Protein AF-A0AAE1YBP2-F1 (afdb_monomer_lite)

Sequence (129 aa):
MELQDMSEGFGDDTENNSVCQPSSACDPTRKRKGKKRKSLDHNDPVVKLLDTFCTNTDKRLGDIAKRIGYEYDVSNARKEVYAEVGKIAGLTMQQKLAISKQIVKNTEYLDLFFSLPDEEKFEFVQMML

Structure (mmCIF, N/CA/C/O backbone):
data_AF-A0AAE1YBP2-F1
#
_entry.id   AF-A0AAE1YBP2-F1
#
loop_
_atom_site.group_PDB
_atom_site.id
_atom_site.type_symbol
_atom_site.label_atom_id
_atom_site.label_alt_id
_atom_site.label_comp_id
_atom_site.label_asym_id
_atom_site.label_entity_id
_atom_site.label_seq_id
_atom_site.pdbx_PDB_ins_code
_atom_site.Cartn_x
_atom_site.Cartn_y
_atom_site.Cartn_z
_atom_site.occupancy
_atom_site.B_iso_or_equiv
_atom_site.auth_seq_id
_atom_site.auth_comp_id
_atom_site.auth_asym_id
_atom_site.auth_atom_id
_atom_site.pdbx_PDB_model_num
ATOM 1 N N . MET A 1 1 ? -32.409 23.932 -25.684 1.00 41.22 1 MET A N 1
ATOM 2 C CA . MET A 1 1 ? -31.744 25.230 -25.897 1.00 41.22 1 MET A CA 1
ATOM 3 C C . MET A 1 1 ? -30.262 24.952 -25.712 1.00 41.22 1 MET A C 1
ATOM 5 O O . MET A 1 1 ? -29.840 24.758 -24.585 1.00 41.22 1 MET A O 1
ATOM 9 N N . GLU A 1 2 ? -29.651 24.310 -26.699 1.00 43.59 2 GLU A N 1
ATOM 10 C CA . GLU A 1 2 ? -28.959 24.857 -27.883 1.00 43.59 2 GLU A CA 1
ATOM 11 C C . GLU A 1 2 ? -27.486 24.463 -27.721 1.00 43.59 2 GLU A C 1
ATOM 13 O O . GLU A 1 2 ? -26.711 25.116 -27.032 1.00 43.59 2 GLU A O 1
ATOM 18 N N . LEU A 1 3 ? -27.152 23.297 -28.280 1.00 46.38 3 LEU A N 1
ATOM 19 C CA . LEU A 1 3 ? -25.779 22.942 -28.615 1.00 46.38 3 LEU A CA 1
ATOM 20 C C . LEU A 1 3 ? -25.440 23.777 -29.842 1.00 46.38 3 LEU A C 1
ATOM 22 O O . LEU A 1 3 ? -26.022 23.568 -30.906 1.00 46.38 3 LEU A O 1
ATOM 26 N N . GLN A 1 4 ? -24.581 24.770 -29.651 1.00 45.16 4 GLN A N 1
ATOM 27 C CA . GLN A 1 4 ? -24.179 25.659 -30.721 1.00 45.16 4 GLN A CA 1
ATOM 28 C C . GLN A 1 4 ? -23.177 24.938 -31.621 1.00 45.16 4 GLN A C 1
ATOM 30 O O . GLN A 1 4 ? -22.122 24.476 -31.189 1.00 45.16 4 GLN A O 1
ATOM 35 N N . ASP A 1 5 ? -23.621 24.802 -32.861 1.00 46.28 5 ASP A N 1
ATOM 36 C CA . ASP A 1 5 ? -22.938 24.319 -34.045 1.00 46.28 5 ASP A CA 1
ATOM 37 C C . ASP A 1 5 ? -21.654 25.131 -34.300 1.00 46.28 5 ASP A C 1
ATOM 39 O O . ASP A 1 5 ? -21.678 26.362 -34.296 1.00 46.28 5 ASP A O 1
ATOM 43 N N . MET A 1 6 ? -20.534 24.437 -34.506 1.00 50.03 6 MET A N 1
ATOM 44 C CA . MET A 1 6 ? -19.299 25.003 -35.057 1.00 50.03 6 MET A CA 1
ATOM 45 C C . MET A 1 6 ? -18.913 24.205 -36.305 1.00 50.03 6 MET A C 1
ATOM 47 O O . MET A 1 6 ? -17.912 23.493 -36.359 1.00 50.03 6 MET A O 1
ATOM 51 N N . SER A 1 7 ? -19.767 24.305 -37.317 1.00 49.50 7 SER A N 1
ATOM 52 C CA . SER A 1 7 ? -19.424 24.152 -38.724 1.00 49.50 7 SER A CA 1
ATOM 53 C C . SER A 1 7 ? -18.648 25.386 -39.196 1.00 49.50 7 SER A C 1
ATOM 55 O O . SER A 1 7 ? -19.262 26.414 -39.477 1.00 49.50 7 SER A O 1
ATOM 57 N N . GLU A 1 8 ? -17.334 25.265 -39.401 1.00 41.78 8 GLU A N 1
ATOM 58 C CA . GLU A 1 8 ? -16.603 26.144 -40.323 1.00 41.78 8 GLU A CA 1
ATOM 59 C C . GLU A 1 8 ? -15.605 25.344 -41.182 1.00 41.78 8 GLU A C 1
ATOM 61 O O . GLU A 1 8 ? -14.557 24.901 -40.725 1.00 41.78 8 GLU A O 1
ATOM 66 N N . GLY A 1 9 ? -15.981 25.166 -42.454 1.00 39.06 9 GLY A N 1
ATOM 67 C CA . GLY A 1 9 ? -15.099 25.348 -43.612 1.00 39.06 9 GLY A CA 1
ATOM 68 C C . GLY A 1 9 ? -14.037 24.288 -43.907 1.00 39.06 9 GLY A C 1
ATOM 69 O O . GLY A 1 9 ? -12.853 24.525 -43.695 1.00 39.06 9 GLY A O 1
ATOM 70 N N . PHE A 1 10 ? -14.424 23.184 -44.557 1.00 39.50 10 PHE A N 1
ATOM 71 C CA . PHE A 1 10 ? -13.491 22.460 -45.430 1.00 39.50 10 PHE A CA 1
ATOM 72 C C . PHE A 1 10 ? -13.304 23.282 -46.714 1.00 39.50 10 PHE A C 1
ATOM 74 O O . PHE A 1 10 ? -14.167 23.281 -47.590 1.00 39.50 10 PHE A O 1
ATOM 81 N N . GLY A 1 11 ? -12.202 24.029 -46.785 1.00 39.84 11 GLY A N 1
ATOM 82 C CA . GLY A 1 11 ? -11.718 24.635 -48.021 1.00 39.84 11 GLY A CA 1
ATOM 83 C C . GLY A 1 11 ? -11.157 23.555 -48.943 1.00 39.84 11 GLY A C 1
ATOM 84 O O . GLY A 1 11 ? -10.197 22.870 -48.594 1.00 39.84 11 GLY A O 1
ATOM 85 N N . ASP A 1 12 ? -11.810 23.385 -50.088 1.00 45.94 12 ASP A N 1
ATOM 86 C CA . ASP A 1 12 ? -11.338 22.637 -51.248 1.00 45.94 12 ASP A CA 1
ATOM 87 C C . ASP A 1 12 ? -10.304 23.490 -51.992 1.00 45.94 12 ASP A C 1
ATOM 89 O O . ASP A 1 12 ? -10.673 24.400 -52.727 1.00 45.94 12 ASP A O 1
ATOM 93 N N . ASP A 1 13 ? -9.018 23.198 -51.799 1.00 50.16 13 ASP A N 1
ATOM 94 C CA . ASP A 1 13 ? -7.960 23.642 -52.711 1.00 50.16 13 ASP A CA 1
ATOM 95 C C . ASP A 1 13 ? -7.626 22.487 -53.664 1.00 50.16 13 ASP A C 1
ATOM 97 O O . ASP A 1 13 ? -6.588 21.822 -53.590 1.00 50.16 13 ASP A O 1
ATOM 101 N N . THR A 1 14 ? -8.569 22.225 -54.565 1.00 53.53 14 THR A N 1
ATOM 102 C CA . THR A 1 14 ? -8.301 21.575 -55.843 1.00 53.53 14 THR A CA 1
ATOM 103 C C . THR A 1 14 ? -7.618 22.595 -56.747 1.00 53.53 14 THR A C 1
ATOM 105 O O . THR A 1 14 ? -8.283 23.509 -57.204 1.00 53.53 14 THR A O 1
ATOM 108 N N . GLU A 1 15 ? -6.316 22.433 -57.008 1.00 47.03 15 GLU A N 1
ATOM 109 C CA . GLU A 1 15 ? -5.551 22.946 -58.166 1.00 47.03 15 GLU A CA 1
ATOM 110 C C . GLU A 1 15 ? -4.058 22.612 -57.923 1.00 47.03 15 GLU A C 1
ATOM 112 O O . GLU A 1 15 ? -3.565 22.704 -56.810 1.00 47.03 15 GLU A O 1
ATOM 117 N N . ASN A 1 16 ? -3.190 22.224 -58.850 1.00 46.81 16 ASN A N 1
ATOM 118 C CA . ASN A 1 16 ? -3.255 21.847 -60.247 1.00 46.81 16 ASN A CA 1
ATOM 119 C C . ASN A 1 16 ? -1.851 21.288 -60.576 1.00 46.81 16 ASN A C 1
ATOM 121 O O . ASN A 1 16 ? -0.842 21.848 -60.158 1.00 46.81 16 ASN A O 1
ATOM 125 N N . ASN A 1 17 ? -1.798 20.209 -61.353 1.00 43.53 17 ASN A N 1
ATOM 126 C CA . ASN A 1 17 ? -0.686 19.800 -62.215 1.00 43.53 17 ASN A CA 1
ATOM 127 C C . ASN A 1 17 ? 0.759 19.736 -61.675 1.00 43.53 17 ASN A C 1
ATOM 129 O O . ASN A 1 17 ? 1.526 20.691 -61.738 1.00 43.53 17 ASN A O 1
ATOM 133 N N . SER A 1 18 ? 1.237 18.500 -61.508 1.00 51.53 18 SER A N 1
ATOM 134 C CA . SER A 1 18 ? 2.290 18.031 -62.421 1.00 51.53 18 SER A CA 1
ATOM 135 C C . SER A 1 18 ? 2.207 16.518 -62.593 1.00 51.53 18 SER A C 1
ATOM 137 O O . SER A 1 18 ? 2.728 15.722 -61.812 1.00 51.53 18 SER A O 1
ATOM 139 N N . VAL A 1 19 ? 1.481 16.127 -63.636 1.00 36.97 19 VAL A N 1
ATOM 140 C CA . VAL A 1 19 ? 1.488 14.779 -64.191 1.00 36.97 19 VAL A CA 1
ATOM 141 C C . VAL A 1 19 ? 2.869 14.547 -64.805 1.00 36.97 19 VAL A C 1
ATOM 143 O O . VAL A 1 19 ? 3.180 15.084 -65.866 1.00 36.97 19 VAL A O 1
ATOM 146 N N . CYS A 1 20 ? 3.703 13.721 -64.175 1.00 47.72 20 CYS A N 1
ATOM 147 C CA . CYS A 1 20 ? 4.870 13.162 -64.852 1.00 47.72 20 CYS A CA 1
ATOM 148 C C . CYS A 1 20 ? 4.379 12.145 -65.893 1.00 47.72 20 CYS A C 1
ATOM 150 O O . CYS A 1 20 ? 4.261 10.954 -65.603 1.00 47.72 20 CYS A O 1
ATOM 152 N N . GLN A 1 21 ? 4.061 12.614 -67.102 1.00 49.88 21 GLN A N 1
ATOM 153 C CA . GLN A 1 21 ? 3.876 11.726 -68.245 1.00 49.88 21 GLN A CA 1
ATOM 154 C C . GLN A 1 21 ? 5.194 10.983 -68.521 1.00 49.88 21 GLN A C 1
ATOM 156 O O . GLN A 1 21 ? 6.249 11.618 -68.602 1.00 49.88 21 GLN A O 1
ATOM 161 N N . PRO A 1 22 ? 5.168 9.654 -68.711 1.00 43.81 22 PRO A N 1
ATOM 162 C CA . PRO A 1 22 ? 6.304 8.942 -69.261 1.00 43.81 22 PRO A CA 1
ATOM 163 C C . PRO A 1 22 ? 6.331 9.203 -70.769 1.00 43.81 22 PRO A C 1
ATOM 165 O O . PRO A 1 22 ? 5.525 8.656 -71.523 1.00 43.81 22 PRO A O 1
ATOM 168 N N . SER A 1 23 ? 7.252 10.049 -71.226 1.00 44.38 23 SER A N 1
ATOM 169 C CA . SER A 1 23 ? 7.580 10.113 -72.645 1.00 44.38 23 SER A CA 1
ATOM 170 C C . SER A 1 23 ? 8.206 8.782 -73.058 1.00 44.38 23 SER A C 1
ATOM 172 O O . SER A 1 23 ? 9.263 8.364 -72.587 1.00 44.38 23 SER A O 1
ATOM 174 N N . SER A 1 24 ? 7.478 8.085 -73.925 1.00 55.97 24 SER A N 1
ATOM 175 C CA . SER A 1 24 ? 7.924 6.897 -74.631 1.00 55.97 24 SER A CA 1
ATOM 176 C C . SER A 1 24 ? 9.172 7.215 -75.452 1.00 55.97 24 SER A C 1
ATOM 178 O O . 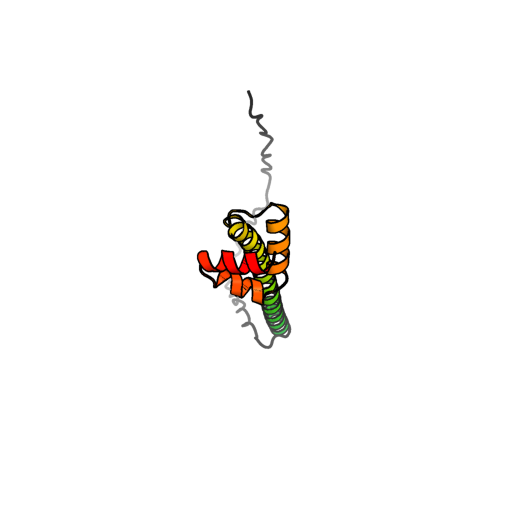SER A 1 24 ? 9.094 7.881 -76.481 1.00 55.97 24 SER A O 1
ATOM 180 N N . ALA A 1 25 ? 10.306 6.672 -75.026 1.00 42.25 25 ALA A N 1
ATOM 181 C CA . ALA A 1 25 ? 11.387 6.278 -75.913 1.00 42.25 25 ALA A CA 1
ATOM 182 C C . ALA A 1 25 ? 11.958 4.961 -75.378 1.00 42.25 25 ALA A C 1
ATOM 184 O O . ALA A 1 25 ? 12.569 4.892 -74.311 1.00 42.25 25 ALA A O 1
ATOM 185 N N . CYS A 1 26 ? 11.660 3.891 -76.101 1.00 44.47 26 CYS A N 1
ATOM 186 C CA . CYS A 1 26 ? 12.209 2.561 -75.916 1.00 44.47 26 CYS A CA 1
ATOM 187 C C . CYS A 1 26 ? 13.703 2.541 -76.276 1.00 44.47 26 CYS A C 1
ATOM 189 O O . CYS A 1 26 ? 14.043 2.786 -77.428 1.00 44.47 26 CYS A O 1
ATOM 191 N N . ASP A 1 27 ? 14.569 2.208 -75.314 1.00 40.81 27 ASP A N 1
ATOM 192 C CA . ASP A 1 27 ? 15.865 1.545 -75.552 1.00 40.81 27 ASP A CA 1
ATOM 193 C C . ASP A 1 27 ? 16.374 0.894 -74.237 1.00 40.81 27 ASP A C 1
ATOM 195 O O . ASP A 1 27 ? 15.916 1.264 -73.149 1.00 40.81 27 ASP A O 1
ATOM 199 N N . PRO A 1 28 ? 17.192 -0.174 -74.255 1.00 47.78 28 PRO A N 1
ATOM 200 C CA . PRO A 1 28 ? 16.813 -1.456 -73.696 1.00 47.78 28 PRO A CA 1
ATOM 201 C C . PRO A 1 28 ? 17.434 -1.677 -72.311 1.00 47.78 28 PRO A C 1
ATOM 203 O O . PRO A 1 28 ? 18.580 -1.335 -72.025 1.00 47.78 28 PRO A O 1
ATOM 206 N N . THR A 1 29 ? 16.667 -2.331 -71.438 1.00 55.25 29 THR A N 1
ATOM 207 C CA . THR A 1 29 ? 17.152 -3.173 -70.330 1.00 55.25 29 THR A CA 1
ATOM 208 C C . THR A 1 29 ? 18.412 -2.701 -69.587 1.00 55.25 29 THR A C 1
ATOM 210 O O . THR A 1 29 ? 19.380 -3.451 -69.445 1.00 55.25 29 THR A O 1
ATOM 213 N N . ARG A 1 30 ? 18.398 -1.515 -68.970 1.00 52.00 30 ARG A N 1
ATOM 214 C CA . ARG A 1 30 ? 19.256 -1.313 -67.792 1.00 52.00 30 ARG A CA 1
ATOM 215 C C . ARG A 1 30 ? 18.596 -2.011 -66.618 1.00 52.00 30 ARG A C 1
ATOM 217 O O . ARG A 1 30 ? 17.745 -1.440 -65.941 1.00 52.00 30 ARG A O 1
ATOM 224 N N . LYS A 1 31 ? 18.989 -3.272 -66.396 1.00 58.53 31 LYS A N 1
ATOM 225 C CA . LYS A 1 31 ? 18.695 -4.016 -65.166 1.00 58.53 31 LYS A CA 1
ATOM 226 C C . LYS A 1 31 ? 18.949 -3.071 -63.993 1.00 58.53 31 LYS A C 1
ATOM 228 O O . LYS A 1 31 ? 20.104 -2.775 -63.684 1.00 58.53 31 LYS A O 1
ATOM 233 N N . ARG A 1 32 ? 17.884 -2.581 -63.349 1.00 58.84 32 ARG A N 1
ATOM 234 C CA . ARG A 1 32 ? 17.992 -1.937 -62.042 1.00 58.84 32 ARG A CA 1
ATOM 235 C C . ARG A 1 32 ? 18.525 -3.028 -61.128 1.00 58.84 32 ARG A C 1
ATOM 237 O O . ARG A 1 32 ? 17.766 -3.879 -60.677 1.00 58.84 32 ARG A O 1
ATOM 244 N N . LYS A 1 33 ? 19.852 -3.074 -60.950 1.00 58.50 33 LYS A N 1
ATOM 245 C CA . LYS A 1 33 ? 20.496 -3.890 -59.923 1.00 58.50 33 LYS A CA 1
ATOM 246 C C . LYS A 1 33 ? 19.795 -3.490 -58.639 1.00 58.50 33 LYS A C 1
ATOM 248 O O . LYS A 1 33 ? 20.013 -2.383 -58.150 1.00 58.50 33 LYS A O 1
ATOM 253 N N . GLY A 1 34 ? 18.897 -4.350 -58.159 1.00 61.44 34 GLY A N 1
ATOM 254 C CA . GLY A 1 34 ? 18.283 -4.189 -56.857 1.00 61.44 34 GLY A CA 1
ATOM 255 C C . GLY A 1 34 ? 19.432 -3.964 -55.896 1.00 61.44 34 GLY A C 1
ATOM 256 O O . GLY A 1 34 ? 20.310 -4.823 -55.773 1.00 61.44 34 GLY A O 1
ATOM 257 N N . LYS A 1 35 ? 19.507 -2.762 -55.323 1.00 65.25 35 LYS A N 1
ATOM 258 C CA . LYS A 1 35 ? 20.503 -2.438 -54.313 1.00 65.25 35 LYS A CA 1
ATOM 259 C C . LYS A 1 35 ? 20.147 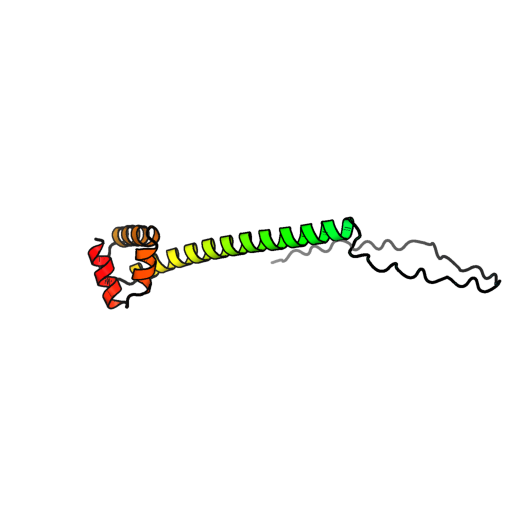-3.330 -53.132 1.00 65.25 35 LYS A C 1
ATOM 261 O O . LYS A 1 35 ? 19.277 -2.976 -52.342 1.00 65.25 35 LYS A O 1
ATOM 266 N N . LYS A 1 36 ? 20.726 -4.540 -53.097 1.00 67.88 36 LYS A N 1
ATOM 267 C CA . LYS A 1 36 ? 20.617 -5.465 -51.968 1.00 67.88 36 LYS A CA 1
ATOM 268 C C . LYS A 1 36 ? 20.940 -4.623 -50.743 1.00 67.88 36 LYS A C 1
ATOM 270 O O . LYS A 1 36 ? 22.034 -4.062 -50.662 1.00 67.88 36 LYS A O 1
ATOM 275 N N . ARG A 1 37 ? 19.953 -4.450 -49.861 1.00 66.12 37 ARG A N 1
ATOM 276 C CA . ARG A 1 37 ? 20.162 -3.790 -48.574 1.00 66.12 37 ARG A CA 1
ATOM 277 C C . ARG A 1 37 ? 21.323 -4.530 -47.912 1.00 66.12 37 ARG A C 1
ATOM 279 O O . ARG A 1 37 ? 21.278 -5.755 -47.814 1.00 66.12 37 ARG A O 1
ATOM 286 N N . LYS A 1 38 ? 22.396 -3.807 -47.579 1.00 70.25 38 LYS A N 1
ATOM 287 C CA . LYS A 1 38 ? 23.507 -4.365 -46.801 1.00 70.25 38 LYS A CA 1
ATOM 288 C C . LYS A 1 38 ? 22.885 -4.923 -45.520 1.00 70.25 38 LYS A C 1
ATOM 290 O O . LYS A 1 38 ? 22.064 -4.234 -44.915 1.00 70.25 38 LYS A O 1
ATOM 295 N N . SER A 1 39 ? 23.197 -6.171 -45.176 1.00 71.06 39 SER A N 1
ATOM 296 C CA . SER A 1 39 ? 22.787 -6.739 -43.893 1.00 71.06 39 SER A CA 1
ATOM 297 C C . SER A 1 39 ? 23.255 -5.798 -42.788 1.00 71.06 39 SER A C 1
ATOM 299 O O . SER A 1 39 ? 24.378 -5.295 -42.870 1.00 71.06 39 SER A O 1
ATOM 301 N N . LEU A 1 40 ? 22.389 -5.530 -41.811 1.00 67.94 40 LEU A N 1
ATOM 302 C CA . LEU A 1 40 ? 22.755 -4.747 -40.636 1.00 67.94 40 LEU A CA 1
ATOM 303 C C . LEU A 1 40 ? 23.972 -5.432 -40.000 1.00 67.94 40 LEU A C 1
ATOM 305 O O . LEU A 1 40 ? 23.884 -6.601 -39.623 1.00 67.94 40 LEU A O 1
ATOM 309 N N . ASP A 1 41 ? 25.117 -4.756 -39.973 1.00 76.25 41 ASP A N 1
ATOM 310 C CA . ASP A 1 41 ? 26.296 -5.291 -39.303 1.00 76.25 41 ASP A CA 1
ATOM 311 C C . ASP A 1 41 ? 26.125 -5.031 -37.810 1.00 76.25 41 ASP A C 1
ATOM 313 O O . ASP A 1 41 ? 26.069 -3.885 -37.372 1.00 76.25 41 ASP A O 1
ATOM 317 N N . HIS A 1 42 ? 26.024 -6.093 -37.018 1.00 73.38 42 HIS A N 1
ATOM 318 C CA . HIS A 1 42 ? 25.931 -5.989 -35.562 1.00 73.38 42 HIS A CA 1
ATOM 319 C C . HIS A 1 42 ? 27.201 -5.368 -34.941 1.00 73.38 42 HIS A C 1
ATOM 321 O O . HIS A 1 42 ? 27.193 -4.922 -33.797 1.00 73.38 42 HIS A O 1
ATOM 327 N N . ASN A 1 43 ? 28.300 -5.292 -35.702 1.00 78.62 43 ASN A N 1
ATOM 328 C CA . ASN A 1 43 ? 29.506 -4.577 -35.301 1.00 78.62 43 ASN A CA 1
ATOM 329 C C . ASN A 1 43 ? 29.512 -3.094 -35.660 1.00 78.62 43 ASN A C 1
ATOM 331 O O . ASN A 1 43 ? 30.453 -2.407 -35.255 1.00 78.62 43 ASN A O 1
ATOM 335 N N . ASP A 1 44 ? 28.491 -2.602 -36.366 1.00 89.25 44 ASP A N 1
ATOM 336 C CA . ASP A 1 44 ? 28.351 -1.184 -36.661 1.00 89.25 44 ASP A CA 1
ATOM 337 C C . ASP A 1 44 ? 28.334 -0.388 -35.337 1.00 89.25 44 ASP A C 1
ATOM 339 O O . ASP A 1 44 ? 27.538 -0.694 -34.439 1.00 89.25 44 ASP A O 1
ATOM 343 N N . PRO A 1 45 ? 29.219 0.612 -35.170 1.00 90.25 45 PRO A N 1
ATOM 344 C CA . PRO A 1 45 ? 29.296 1.406 -33.946 1.00 90.25 45 PRO A CA 1
ATOM 345 C C . PRO A 1 45 ? 27.962 2.044 -33.547 1.00 90.25 45 PRO A C 1
ATOM 347 O O . PRO A 1 45 ? 27.679 2.178 -32.357 1.00 90.25 45 PRO A O 1
ATOM 350 N N . VAL A 1 46 ? 27.126 2.406 -34.526 1.00 92.88 46 VAL A N 1
ATOM 351 C CA . VAL A 1 46 ? 25.795 2.976 -34.292 1.00 92.88 46 VAL A CA 1
ATOM 352 C C . VAL A 1 46 ? 24.850 1.912 -33.747 1.00 92.88 46 VAL A C 1
ATOM 354 O O . VAL A 1 46 ? 24.115 2.183 -32.802 1.00 92.88 46 VAL A O 1
ATOM 357 N N . VAL A 1 47 ? 24.899 0.688 -34.282 1.00 92.00 47 VAL A N 1
ATOM 358 C CA . VAL A 1 47 ? 24.086 -0.434 -33.782 1.00 92.00 47 VAL A CA 1
ATOM 359 C C . VAL A 1 47 ? 24.459 -0.765 -32.336 1.00 92.00 47 VAL A C 1
ATOM 361 O O . VAL A 1 47 ? 23.569 -0.898 -31.502 1.00 92.00 47 VAL A O 1
ATOM 364 N N . LYS A 1 48 ? 25.755 -0.799 -32.001 1.00 93.12 48 LYS A N 1
ATOM 365 C CA . LYS A 1 48 ? 26.229 -1.020 -30.620 1.00 93.12 48 LYS A CA 1
ATOM 366 C C . LYS A 1 48 ? 25.825 0.096 -29.658 1.00 93.12 48 LYS A C 1
ATOM 368 O O . LYS A 1 48 ? 25.457 -0.178 -28.514 1.00 93.12 48 LYS A O 1
ATOM 373 N N . LEU A 1 49 ? 25.892 1.352 -30.104 1.00 95.88 49 LEU A N 1
ATOM 374 C CA . LEU A 1 49 ? 25.457 2.494 -29.302 1.00 95.88 49 LEU A CA 1
ATOM 375 C C . LEU A 1 49 ? 23.953 2.425 -29.013 1.00 95.88 49 LEU A C 1
ATOM 377 O O . LEU A 1 49 ? 23.550 2.633 -27.871 1.00 95.88 49 LEU A O 1
ATOM 381 N N . LEU A 1 50 ? 23.141 2.107 -30.026 1.00 95.75 50 LEU A N 1
ATOM 382 C CA . LEU A 1 50 ? 21.694 1.951 -29.876 1.00 95.75 50 LEU A CA 1
ATOM 383 C C . LEU A 1 50 ? 21.342 0.784 -28.952 1.00 95.75 50 LEU A C 1
ATOM 385 O O . LEU A 1 50 ? 20.518 0.958 -28.063 1.00 95.75 50 LEU A O 1
ATOM 389 N N . ASP A 1 51 ? 22.005 -0.362 -29.099 1.00 94.69 51 ASP A N 1
ATOM 390 C CA . ASP A 1 51 ? 21.801 -1.531 -28.236 1.00 94.69 51 ASP A CA 1
ATOM 391 C C . ASP A 1 51 ? 22.108 -1.213 -26.761 1.00 94.69 51 ASP A C 1
ATOM 393 O O . ASP A 1 51 ? 21.300 -1.461 -25.860 1.00 94.69 51 ASP A O 1
ATOM 397 N N . THR A 1 52 ? 23.235 -0.536 -26.522 1.00 96.06 52 THR A N 1
ATOM 398 C CA . THR A 1 52 ? 23.625 -0.065 -25.185 1.00 96.06 52 THR A CA 1
ATOM 399 C C . THR A 1 52 ? 22.621 0.951 -24.635 1.00 96.06 52 THR A C 1
ATOM 401 O O . THR A 1 52 ? 22.255 0.901 -23.459 1.00 96.06 52 THR A O 1
ATOM 404 N N . PHE A 1 53 ? 22.164 1.887 -25.470 1.00 96.81 53 PHE A N 1
ATOM 405 C CA . PHE A 1 53 ? 21.188 2.901 -25.086 1.00 96.81 53 PHE A CA 1
ATOM 406 C C . PHE A 1 53 ? 19.840 2.281 -24.707 1.00 96.81 53 PHE A C 1
ATOM 408 O O . PHE A 1 53 ? 19.300 2.625 -23.654 1.00 96.81 53 PHE A O 1
ATOM 415 N N . CYS A 1 54 ? 19.321 1.360 -25.524 1.00 97.00 54 CYS A N 1
ATOM 416 C CA . CYS A 1 54 ? 18.080 0.639 -25.256 1.00 97.00 54 CYS A CA 1
ATOM 417 C C . CYS A 1 54 ? 18.194 -0.151 -23.953 1.00 97.00 54 CYS A C 1
ATOM 419 O O . CYS A 1 54 ? 17.403 0.072 -23.045 1.00 97.00 54 CYS A O 1
ATOM 421 N N . THR A 1 55 ? 19.255 -0.945 -23.789 1.00 97.38 55 THR A N 1
ATOM 422 C CA . THR A 1 55 ? 19.488 -1.736 -22.569 1.00 97.38 55 THR A CA 1
ATOM 423 C C . THR A 1 55 ? 19.535 -0.865 -21.309 1.00 97.38 55 THR A C 1
ATOM 425 O O . THR A 1 55 ? 18.915 -1.177 -20.289 1.00 97.38 55 THR A O 1
ATOM 428 N N . ASN A 1 56 ? 20.253 0.260 -21.363 1.00 97.62 56 ASN A N 1
ATOM 429 C CA . ASN A 1 56 ? 20.334 1.188 -20.237 1.00 97.62 56 ASN A CA 1
ATOM 430 C C . ASN A 1 56 ? 18.990 1.866 -19.954 1.00 97.62 56 ASN A C 1
ATOM 432 O O . ASN A 1 56 ? 18.624 2.042 -18.792 1.00 97.62 56 ASN A O 1
ATOM 436 N N . THR A 1 57 ? 18.260 2.245 -21.002 1.00 98.31 57 THR A N 1
ATOM 437 C CA . THR A 1 57 ? 16.931 2.853 -20.883 1.00 98.31 57 THR A CA 1
ATOM 438 C C . THR A 1 57 ? 15.940 1.879 -20.263 1.00 98.31 57 THR A C 1
ATOM 440 O O . THR A 1 57 ? 15.283 2.243 -19.291 1.00 98.31 57 THR A O 1
ATOM 443 N N . ASP A 1 58 ? 15.900 0.635 -20.737 1.00 97.69 58 ASP A N 1
ATOM 444 C CA . ASP A 1 58 ? 15.020 -0.416 -20.225 1.00 97.69 58 ASP A CA 1
ATOM 445 C C . ASP A 1 58 ? 15.288 -0.693 -18.746 1.00 97.69 58 ASP A C 1
ATOM 447 O O . ASP A 1 58 ? 14.359 -0.754 -17.939 1.00 97.69 58 ASP A O 1
ATOM 451 N N . LYS A 1 59 ? 16.567 -0.767 -18.352 1.00 98.12 59 LYS A N 1
ATOM 452 C CA . LYS A 1 59 ? 16.945 -0.917 -16.943 1.00 98.12 59 LYS A CA 1
ATOM 453 C C . LYS A 1 59 ? 16.430 0.247 -16.095 1.00 98.12 59 LYS A C 1
ATOM 455 O O . LYS A 1 59 ? 15.789 0.021 -15.070 1.00 98.12 59 LYS A O 1
ATOM 460 N N . ARG A 1 60 ? 16.680 1.491 -16.522 1.00 97.88 60 ARG A N 1
ATOM 461 C CA . ARG A 1 60 ? 16.243 2.685 -15.776 1.00 97.88 60 ARG A CA 1
ATOM 462 C C . ARG A 1 60 ? 14.721 2.791 -15.715 1.00 97.88 60 ARG A C 1
ATOM 464 O O . ARG A 1 60 ? 14.194 3.187 -14.680 1.00 97.88 60 ARG A O 1
ATOM 471 N N . LEU A 1 61 ? 14.019 2.417 -16.784 1.00 98.25 61 LEU A N 1
ATOM 472 C CA . LEU A 1 61 ? 12.561 2.360 -16.802 1.00 98.25 61 LEU A CA 1
ATOM 473 C C . LEU A 1 61 ? 12.039 1.298 -15.827 1.00 98.25 61 LEU A C 1
ATOM 475 O O . LEU A 1 61 ? 11.111 1.578 -15.073 1.00 98.25 61 LEU A O 1
ATOM 479 N N . GLY A 1 62 ? 12.674 0.125 -15.780 1.00 97.56 62 GLY A N 1
ATOM 480 C CA . GLY A 1 62 ? 12.372 -0.915 -14.798 1.00 97.56 62 GLY A CA 1
ATOM 481 C C . GLY A 1 62 ? 12.555 -0.441 -13.354 1.00 97.56 62 GLY A C 1
ATOM 482 O O . GLY A 1 62 ? 11.700 -0.702 -12.509 1.00 97.56 62 GLY A O 1
ATOM 483 N N . ASP A 1 63 ? 13.625 0.300 -13.066 1.00 97.56 63 ASP A N 1
ATOM 484 C CA . ASP A 1 63 ? 13.873 0.856 -11.730 1.00 97.56 63 ASP A CA 1
ATOM 485 C C . ASP A 1 63 ? 12.832 1.923 -11.344 1.00 97.56 63 ASP A C 1
ATOM 487 O O . ASP A 1 63 ? 12.332 1.928 -10.216 1.00 97.56 63 ASP A O 1
ATOM 491 N N . ILE A 1 64 ? 12.446 2.793 -12.286 1.00 96.81 64 ILE A N 1
ATOM 492 C CA . ILE A 1 64 ? 11.375 3.781 -12.084 1.00 96.81 64 ILE A CA 1
ATOM 493 C C . ILE A 1 64 ? 10.038 3.080 -11.828 1.00 96.81 64 ILE A C 1
ATOM 495 O O . ILE A 1 64 ? 9.349 3.426 -10.872 1.00 96.81 64 ILE A O 1
ATOM 499 N N . ALA A 1 65 ? 9.686 2.079 -12.638 1.00 95.38 65 ALA A N 1
ATOM 500 C CA . ALA A 1 65 ? 8.440 1.333 -12.490 1.00 95.38 65 ALA A CA 1
ATOM 501 C C . ALA A 1 65 ? 8.349 0.644 -11.120 1.00 95.38 65 ALA A C 1
ATOM 503 O O . ALA A 1 65 ? 7.326 0.759 -10.449 1.00 95.38 65 ALA A O 1
ATOM 504 N N . LYS A 1 66 ? 9.435 0.005 -10.659 1.00 95.12 66 LYS A N 1
ATOM 505 C CA . LYS A 1 66 ? 9.507 -0.595 -9.316 1.00 95.12 66 LYS A CA 1
ATOM 506 C C . LYS A 1 66 ? 9.299 0.436 -8.214 1.00 95.12 66 LYS A C 1
ATOM 508 O O . LYS A 1 66 ? 8.555 0.182 -7.273 1.00 95.12 66 LYS A O 1
ATOM 513 N N . ARG A 1 67 ? 9.944 1.600 -8.327 1.00 93.88 67 ARG A N 1
ATOM 514 C CA . ARG A 1 67 ? 9.812 2.667 -7.332 1.00 93.88 67 ARG A CA 1
ATOM 515 C C . ARG A 1 67 ? 8.392 3.231 -7.283 1.00 93.88 67 ARG A C 1
ATOM 517 O O . ARG A 1 67 ? 7.862 3.400 -6.192 1.00 93.88 67 ARG A O 1
ATOM 524 N N . ILE A 1 68 ? 7.780 3.490 -8.440 1.00 92.62 68 ILE A N 1
ATOM 525 C CA . ILE A 1 68 ? 6.391 3.964 -8.522 1.00 92.62 68 ILE A CA 1
ATOM 526 C C . ILE A 1 68 ? 5.436 2.917 -7.944 1.00 92.62 68 ILE A C 1
ATOM 528 O O . ILE A 1 68 ? 4.563 3.279 -7.162 1.00 92.62 68 ILE A O 1
ATOM 532 N N . GLY A 1 69 ? 5.624 1.636 -8.282 1.00 90.94 69 GLY A N 1
ATOM 533 C CA . GLY A 1 69 ? 4.844 0.534 -7.715 1.00 90.94 69 GLY A CA 1
ATOM 534 C C . GLY A 1 69 ? 4.933 0.505 -6.191 1.00 90.94 69 GLY A C 1
ATOM 535 O O . GLY A 1 69 ? 3.914 0.573 -5.519 1.00 90.94 69 GLY A O 1
ATOM 536 N N . TYR A 1 70 ? 6.147 0.557 -5.641 1.00 86.19 70 TYR A N 1
ATOM 537 C CA . TYR A 1 70 ? 6.355 0.600 -4.194 1.00 86.19 70 TYR A CA 1
ATOM 538 C C . TYR A 1 70 ? 5.700 1.822 -3.525 1.00 86.19 70 TYR A C 1
ATOM 540 O O . TYR A 1 70 ? 5.020 1.689 -2.512 1.00 86.19 70 TYR A O 1
ATOM 548 N N . GLU A 1 71 ? 5.873 3.027 -4.077 1.00 83.38 71 GLU A N 1
ATOM 549 C CA . GLU A 1 71 ? 5.255 4.244 -3.528 1.00 83.38 71 GLU A CA 1
ATOM 550 C C . GLU A 1 71 ? 3.715 4.197 -3.602 1.00 83.38 71 GLU A C 1
ATOM 552 O O . GLU A 1 71 ? 3.035 4.685 -2.688 1.00 83.38 71 GLU A O 1
ATOM 557 N N . TYR A 1 72 ? 3.164 3.585 -4.655 1.00 86.25 72 TYR A N 1
ATOM 558 C CA . TYR A 1 72 ? 1.732 3.335 -4.807 1.00 86.25 72 TYR A CA 1
ATOM 559 C C . TYR A 1 72 ? 1.221 2.336 -3.764 1.00 86.25 72 TYR A C 1
ATOM 561 O O . TYR A 1 72 ? 0.276 2.658 -3.042 1.00 86.25 72 TYR A O 1
ATOM 569 N N . ASP A 1 73 ? 1.883 1.188 -3.621 1.00 82.31 73 ASP A N 1
ATOM 570 C CA . ASP A 1 73 ? 1.525 0.140 -2.662 1.00 82.31 73 ASP A CA 1
ATOM 571 C C . ASP A 1 73 ? 1.558 0.676 -1.227 1.00 82.31 73 ASP A C 1
ATOM 573 O O . ASP A 1 73 ? 0.592 0.532 -0.477 1.00 82.31 73 ASP A O 1
ATOM 577 N N . VAL A 1 74 ? 2.614 1.415 -0.865 1.00 80.75 74 VAL A N 1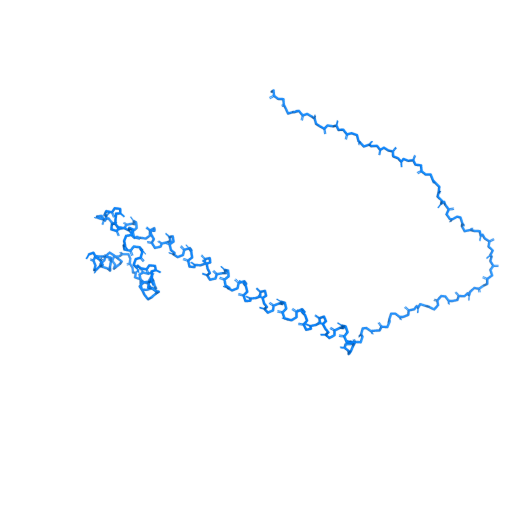
ATOM 578 C CA . VAL A 1 74 ? 2.723 2.094 0.435 1.00 80.75 74 VAL A CA 1
ATOM 579 C C . VAL A 1 74 ? 1.579 3.089 0.636 1.00 80.75 74 VAL A C 1
ATOM 581 O O . VAL A 1 74 ? 1.009 3.181 1.723 1.00 80.75 74 VAL A O 1
ATOM 584 N N . SER A 1 75 ? 1.223 3.858 -0.393 1.00 83.56 75 SER A N 1
ATOM 585 C CA . SER A 1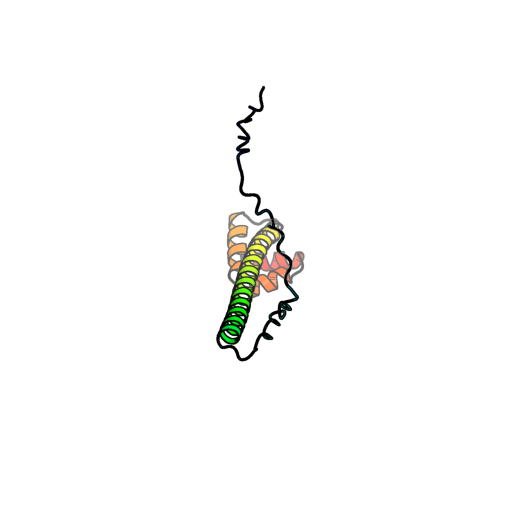 75 ? 0.113 4.813 -0.308 1.00 83.56 75 SER A CA 1
ATOM 586 C C . SER A 1 75 ? -1.237 4.120 -0.136 1.00 83.56 75 SER A C 1
ATOM 588 O O . SER A 1 75 ? -2.099 4.648 0.571 1.00 83.56 75 SER A O 1
ATOM 590 N N . ASN A 1 76 ? -1.424 2.953 -0.751 1.00 86.06 76 ASN A N 1
ATOM 591 C CA . ASN A 1 76 ? -2.640 2.168 -0.611 1.00 86.06 76 ASN A CA 1
ATOM 592 C C . ASN A 1 76 ? -2.733 1.534 0.785 1.00 86.06 76 ASN A C 1
ATOM 594 O O . ASN A 1 76 ? -3.726 1.751 1.480 1.00 86.06 76 ASN A O 1
ATOM 598 N N . ALA A 1 77 ? -1.649 0.913 1.263 1.00 81.69 77 ALA A N 1
ATOM 599 C CA . ALA A 1 77 ? -1.562 0.350 2.610 1.00 81.69 77 ALA A CA 1
ATOM 600 C C . ALA A 1 77 ? -1.888 1.397 3.690 1.00 81.69 77 ALA A C 1
ATOM 602 O O . ALA A 1 77 ? -2.630 1.131 4.628 1.00 81.69 77 ALA A O 1
ATOM 603 N N . ARG A 1 78 ? -1.422 2.644 3.532 1.00 84.12 78 ARG A N 1
ATOM 604 C CA . ARG A 1 78 ? -1.750 3.751 4.455 1.00 84.12 78 ARG A CA 1
ATOM 605 C C . ARG A 1 78 ? -3.241 4.062 4.544 1.00 84.12 78 ARG A C 1
ATOM 607 O O . ARG A 1 78 ? -3.728 4.385 5.627 1.00 84.12 78 ARG A O 1
ATOM 614 N N . LYS A 1 79 ? -3.952 4.013 3.416 1.00 89.75 79 LYS A N 1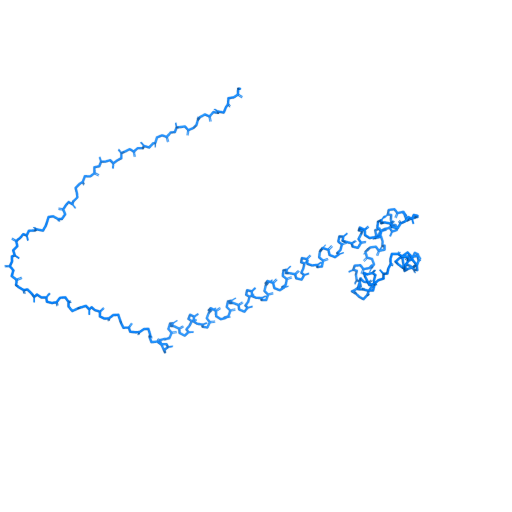
ATOM 615 C CA . LYS A 1 79 ? -5.407 4.221 3.386 1.00 89.75 79 LYS A CA 1
ATOM 616 C C . LYS A 1 79 ? -6.123 3.052 4.054 1.00 89.75 79 LYS A C 1
ATOM 618 O O . LYS A 1 79 ? -7.051 3.278 4.826 1.00 89.75 79 LYS A O 1
ATOM 623 N N . GLU A 1 80 ? -5.655 1.835 3.797 1.00 93.56 80 GLU A N 1
ATOM 624 C CA . GLU A 1 80 ? -6.197 0.614 4.389 1.00 93.56 80 GLU A CA 1
ATOM 625 C C . GLU A 1 80 ? -6.007 0.581 5.909 1.00 93.56 80 GLU A C 1
ATOM 627 O O . GLU A 1 80 ? -6.967 0.286 6.611 1.00 93.56 80 GLU A O 1
ATOM 632 N N . VAL A 1 81 ? -4.850 0.999 6.445 1.00 94.75 81 VAL A N 1
ATOM 633 C CA . VAL A 1 81 ? -4.629 1.069 7.906 1.00 94.75 81 VAL A CA 1
ATOM 634 C C . VAL A 1 81 ? -5.715 1.907 8.574 1.00 94.75 81 VAL A C 1
ATOM 636 O O . VAL A 1 81 ? -6.330 1.472 9.544 1.00 94.75 81 VAL A O 1
ATOM 639 N N . TYR A 1 82 ? -5.981 3.105 8.047 1.00 94.62 82 TYR A N 1
ATOM 640 C CA . TYR A 1 82 ? -6.999 3.976 8.627 1.00 94.62 82 TYR A CA 1
ATOM 641 C C . TYR A 1 82 ? -8.409 3.380 8.504 1.00 94.62 82 TYR A C 1
ATOM 643 O O . TYR A 1 82 ? -9.221 3.535 9.417 1.00 94.62 82 TYR A O 1
ATOM 651 N N . ALA A 1 83 ? -8.703 2.680 7.404 1.00 95.56 83 ALA A N 1
ATOM 652 C CA . ALA A 1 83 ? -9.972 1.983 7.229 1.00 95.56 83 ALA A CA 1
ATOM 653 C C . ALA A 1 83 ? -10.148 0.855 8.261 1.00 95.56 83 ALA A C 1
ATOM 655 O O . ALA A 1 83 ? -11.190 0.795 8.911 1.00 95.56 83 ALA A O 1
ATOM 656 N N . GLU A 1 84 ? -9.128 0.017 8.467 1.00 95.50 84 GLU A N 1
ATOM 657 C CA . GLU A 1 84 ? -9.136 -1.080 9.444 1.00 95.50 84 GLU A CA 1
ATOM 658 C C . GLU A 1 84 ? -9.242 -0.570 10.887 1.00 95.50 84 GLU A C 1
ATOM 660 O O . GLU A 1 84 ? -10.136 -0.983 11.623 1.00 95.50 84 GLU A O 1
ATOM 665 N N . VAL A 1 85 ? -8.416 0.406 11.280 1.00 95.44 85 VAL A N 1
ATOM 666 C CA . VAL A 1 85 ? -8.520 1.071 12.595 1.00 95.44 85 VAL A CA 1
ATOM 667 C C . VAL A 1 85 ? -9.893 1.739 12.760 1.00 95.44 85 VAL A C 1
ATOM 669 O O . VAL A 1 85 ? -10.451 1.808 13.855 1.00 95.44 85 VAL A O 1
ATOM 672 N N . GLY A 1 86 ? -10.481 2.210 11.659 1.00 93.88 86 GLY A N 1
ATOM 673 C CA . GLY A 1 86 ? -11.815 2.790 11.607 1.00 93.88 86 GLY A CA 1
ATOM 674 C C . GLY A 1 86 ? -12.932 1.841 12.041 1.00 93.88 86 GLY A C 1
ATOM 675 O O . GLY A 1 86 ? -13.897 2.329 12.640 1.00 93.88 86 GLY A O 1
ATOM 676 N N . LYS A 1 87 ? -12.783 0.532 11.790 1.00 94.31 87 LYS A N 1
ATOM 677 C CA . LYS A 1 87 ? -13.750 -0.519 12.159 1.00 94.31 87 LYS A CA 1
ATOM 678 C C . LYS A 1 87 ? -13.793 -0.782 13.662 1.00 94.31 87 LYS A C 1
ATOM 680 O O . LYS A 1 87 ? -14.810 -1.249 14.168 1.00 94.31 87 LYS A O 1
ATOM 685 N N . ILE A 1 88 ? -12.720 -0.455 14.380 1.00 93.00 88 ILE A N 1
ATOM 686 C CA . ILE A 1 88 ? -12.641 -0.655 15.823 1.00 93.00 88 ILE A CA 1
ATOM 687 C C . ILE A 1 88 ? -13.557 0.348 16.541 1.00 93.00 88 ILE A C 1
ATOM 689 O O . ILE A 1 88 ? -13.413 1.574 16.428 1.00 93.00 88 ILE A O 1
ATOM 693 N N . ALA A 1 89 ? -14.521 -0.190 17.289 1.00 91.69 89 ALA A N 1
ATOM 694 C CA . ALA A 1 89 ? -15.450 0.586 18.098 1.00 91.69 89 ALA A CA 1
ATOM 695 C C . ALA A 1 89 ? -14.761 1.184 19.340 1.00 91.69 89 ALA A C 1
ATOM 697 O O . ALA A 1 89 ? -13.770 0.660 19.840 1.00 91.69 89 ALA A O 1
ATOM 698 N N . GLY A 1 90 ? -15.297 2.296 19.849 1.00 91.62 90 GLY A N 1
ATOM 699 C CA . GLY A 1 90 ? -14.819 2.936 21.083 1.00 91.62 90 GLY A CA 1
ATOM 700 C C . GLY A 1 90 ? -13.643 3.906 20.920 1.00 91.62 90 GLY A C 1
ATOM 701 O O . GLY A 1 90 ? -1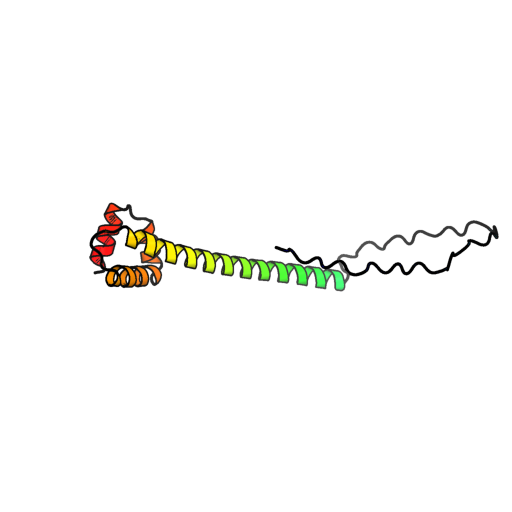3.351 4.650 21.851 1.00 91.62 90 GLY A O 1
ATOM 702 N N . LEU A 1 91 ? -13.010 3.975 19.744 1.00 94.88 91 LEU A N 1
ATOM 703 C CA . LEU A 1 91 ? -11.942 4.943 19.475 1.00 94.88 91 LEU A CA 1
ATOM 704 C C . LEU A 1 91 ? -12.496 6.303 19.044 1.00 94.88 91 LEU A C 1
ATOM 706 O O . LEU A 1 91 ? -13.314 6.408 18.124 1.00 94.88 91 LEU A O 1
ATOM 710 N N . THR A 1 92 ? -11.969 7.364 19.647 1.00 96.25 92 THR A N 1
ATOM 711 C CA . THR A 1 92 ? -12.174 8.740 19.183 1.00 96.25 92 THR A CA 1
ATOM 712 C C . THR A 1 92 ? -11.457 8.988 17.853 1.00 96.25 92 THR A C 1
ATOM 714 O O . THR A 1 92 ? -10.492 8.308 17.501 1.00 96.25 92 THR A O 1
ATOM 717 N N . MET A 1 93 ? -11.876 10.023 17.118 1.00 95.62 93 MET A N 1
ATOM 718 C CA . MET A 1 93 ? -11.217 10.423 15.866 1.00 95.62 93 MET A CA 1
ATOM 719 C C . MET A 1 93 ? -9.716 10.705 16.058 1.00 95.62 93 MET A C 1
ATOM 721 O O . MET A 1 93 ? -8.895 10.322 15.227 1.00 95.62 93 MET A O 1
ATOM 725 N N . GLN A 1 94 ? -9.345 11.341 17.174 1.00 96.19 94 GLN A N 1
ATOM 726 C CA . GLN A 1 94 ? -7.946 11.647 17.479 1.00 96.19 94 GLN A CA 1
ATOM 727 C C . GLN A 1 94 ? -7.121 10.378 17.707 1.00 96.19 94 GLN A C 1
ATOM 729 O O . GLN A 1 94 ? -6.031 10.265 17.151 1.00 96.19 94 GLN A O 1
ATOM 734 N N . GLN A 1 95 ? -7.660 9.406 18.449 1.00 96.31 95 GLN A N 1
ATOM 735 C CA . GLN A 1 95 ? -7.013 8.108 18.657 1.00 96.31 95 GLN A CA 1
ATOM 736 C C . GLN A 1 95 ? -6.830 7.363 17.331 1.00 96.31 95 GLN A C 1
ATOM 738 O O . GLN A 1 95 ? -5.723 6.920 17.034 1.00 96.31 95 GLN A O 1
ATOM 743 N N . LYS A 1 96 ? -7.866 7.315 16.479 1.00 95.50 96 LYS A N 1
ATOM 744 C CA . LYS A 1 96 ? -7.777 6.680 15.151 1.00 95.50 96 LYS A CA 1
ATOM 745 C C . LYS A 1 96 ? -6.648 7.276 14.309 1.00 95.50 96 LYS A C 1
ATOM 747 O O . LYS A 1 96 ? -5.861 6.535 13.721 1.00 95.50 96 LYS A O 1
ATOM 752 N N . LEU A 1 97 ? -6.531 8.606 14.278 1.00 94.94 97 LEU A N 1
ATOM 753 C CA . LEU A 1 97 ? -5.467 9.301 13.548 1.00 94.94 97 LEU A CA 1
ATOM 754 C C . LEU A 1 97 ? -4.077 9.050 14.148 1.00 94.94 97 LEU A C 1
ATOM 756 O O . LEU A 1 97 ? -3.125 8.821 13.400 1.00 94.94 97 LEU A O 1
ATOM 760 N N . ALA A 1 98 ? -3.948 9.091 15.476 1.00 96.06 98 ALA A N 1
ATOM 761 C CA . ALA A 1 98 ? -2.678 8.881 16.167 1.00 96.06 98 ALA A CA 1
ATOM 762 C C . ALA A 1 98 ? -2.143 7.457 15.952 1.00 96.06 98 ALA A C 1
ATOM 764 O O . ALA A 1 98 ? -1.007 7.293 15.504 1.00 96.06 98 ALA A O 1
ATOM 765 N N . ILE A 1 99 ? -2.992 6.452 16.171 1.00 96.06 99 ILE A N 1
ATOM 766 C CA . ILE A 1 99 ? -2.656 5.033 16.017 1.00 96.06 99 ILE A CA 1
ATOM 767 C C . ILE A 1 99 ? -2.311 4.721 14.562 1.00 96.06 99 ILE A C 1
ATOM 769 O O . ILE A 1 99 ? -1.247 4.172 14.284 1.00 96.06 99 ILE A O 1
ATOM 773 N N . SER A 1 100 ? -3.138 5.164 13.608 1.00 95.06 100 SER A N 1
ATOM 774 C CA . SER A 1 100 ? -2.858 4.950 12.181 1.00 95.06 100 SER A CA 1
ATOM 775 C C . SER A 1 100 ? -1.510 5.551 11.776 1.00 95.06 100 SER A C 1
ATOM 777 O O . SER A 1 100 ? -0.734 4.932 11.052 1.00 95.06 100 SER A O 1
ATOM 779 N N . LYS A 1 101 ? -1.183 6.747 12.285 1.00 93.56 101 LYS A N 1
ATOM 780 C CA . LYS A 1 101 ? 0.110 7.397 12.039 1.00 93.56 101 LYS A CA 1
ATOM 781 C C . LYS A 1 101 ? 1.277 6.618 12.649 1.00 93.56 101 LYS A C 1
ATOM 783 O O . LYS A 1 101 ? 2.367 6.656 12.084 1.00 93.56 101 LYS A O 1
ATOM 788 N N . GLN A 1 102 ? 1.079 5.961 13.787 1.00 94.50 102 GLN A N 1
ATOM 789 C CA . GLN A 1 102 ? 2.101 5.148 14.441 1.00 94.50 102 GLN A CA 1
ATOM 790 C C . GLN A 1 102 ? 2.353 3.841 13.685 1.00 94.50 102 GLN A C 1
ATOM 792 O O . GLN A 1 102 ? 3.508 3.545 13.387 1.00 94.50 102 GLN A O 1
ATOM 797 N N . ILE A 1 103 ? 1.293 3.131 13.289 1.00 94.62 103 ILE A N 1
ATOM 798 C CA . ILE A 1 103 ? 1.376 1.893 12.497 1.00 94.62 103 ILE A CA 1
ATOM 799 C C . ILE A 1 103 ? 2.070 2.164 11.158 1.00 94.62 103 ILE A C 1
ATOM 801 O O . ILE A 1 103 ? 3.052 1.521 10.822 1.00 94.62 103 ILE A O 1
ATOM 805 N N . VAL A 1 104 ? 1.643 3.194 10.424 1.00 91.75 104 VAL A N 1
ATOM 806 C CA . VAL A 1 104 ? 2.213 3.539 9.107 1.00 91.75 104 VAL A CA 1
ATOM 807 C C . VAL A 1 104 ? 3.703 3.901 9.154 1.00 91.75 104 VAL A C 1
ATOM 809 O O . VAL A 1 104 ? 4.405 3.784 8.147 1.00 91.75 104 VAL A O 1
ATOM 812 N N . LYS A 1 105 ? 4.194 4.402 10.290 1.00 91.00 105 LYS A N 1
ATOM 813 C CA . LYS A 1 105 ? 5.599 4.798 10.450 1.00 91.00 105 LYS A CA 1
ATOM 814 C C . LYS A 1 105 ? 6.533 3.622 10.708 1.00 91.00 105 LYS A C 1
ATOM 816 O O . LYS A 1 105 ? 7.734 3.789 10.511 1.00 91.00 105 LYS A O 1
ATOM 821 N N . ASN A 1 106 ? 6.009 2.490 11.168 1.00 90.00 106 ASN A N 1
ATOM 822 C CA . ASN A 1 106 ? 6.795 1.310 11.482 1.00 90.00 106 ASN A CA 1
ATOM 823 C C . ASN A 1 106 ? 6.315 0.142 10.616 1.00 90.00 106 ASN A C 1
ATOM 825 O O . ASN A 1 106 ? 5.228 -0.385 10.832 1.00 90.00 106 ASN A O 1
ATOM 829 N N . THR A 1 107 ? 7.135 -0.266 9.647 1.00 87.56 107 THR A N 1
ATOM 830 C CA . THR A 1 107 ? 6.805 -1.364 8.727 1.00 87.56 107 THR A CA 1
ATOM 831 C C . THR A 1 107 ? 6.519 -2.667 9.466 1.00 87.56 107 THR A C 1
ATOM 833 O O . THR A 1 107 ? 5.584 -3.357 9.095 1.00 87.56 107 THR A O 1
ATOM 836 N N . GLU A 1 108 ? 7.214 -2.953 10.571 1.00 91.81 108 GLU A N 1
ATOM 837 C CA . GLU A 1 108 ? 6.949 -4.151 11.379 1.00 91.81 108 GLU A CA 1
ATOM 838 C C . GLU A 1 108 ? 5.561 -4.105 12.031 1.00 91.81 108 GLU A C 1
ATOM 840 O O . GLU A 1 108 ? 4.884 -5.124 12.127 1.00 91.81 108 GLU A O 1
ATOM 845 N N . TYR A 1 109 ? 5.106 -2.921 12.454 1.00 94.19 109 TYR A N 1
ATOM 846 C CA . TYR A 1 109 ? 3.762 -2.754 13.015 1.00 94.19 109 TYR A CA 1
ATOM 847 C C . TYR A 1 109 ? 2.691 -2.836 11.943 1.00 94.19 109 TYR A C 1
ATOM 849 O O . TYR A 1 109 ? 1.623 -3.372 12.210 1.00 94.19 109 TYR A O 1
ATOM 857 N N . LEU A 1 110 ? 2.960 -2.299 10.754 1.00 92.06 110 LEU A N 1
ATOM 858 C CA . LEU A 1 110 ? 2.061 -2.420 9.614 1.00 92.06 110 LEU A CA 1
ATOM 859 C C . LEU A 1 110 ? 1.890 -3.892 9.231 1.00 92.06 110 LEU A C 1
ATOM 861 O O . LEU A 1 110 ? 0.759 -4.372 9.182 1.00 92.06 110 LEU A O 1
ATOM 865 N N . ASP A 1 111 ? 2.999 -4.602 9.028 1.00 91.88 111 ASP A N 1
ATOM 866 C CA . ASP A 1 111 ? 2.998 -6.010 8.633 1.00 91.88 111 ASP A CA 1
ATOM 867 C C . ASP A 1 111 ? 2.314 -6.877 9.697 1.00 91.88 111 ASP A C 1
ATOM 869 O O . ASP A 1 111 ? 1.438 -7.682 9.375 1.00 91.88 111 ASP A O 1
ATOM 873 N N . LEU A 1 112 ? 2.639 -6.661 10.979 1.00 94.88 112 LEU A N 1
ATOM 874 C CA . LEU A 1 112 ? 1.985 -7.354 12.084 1.00 94.88 112 LEU A CA 1
ATOM 875 C C . LEU A 1 112 ? 0.483 -7.046 12.116 1.00 94.88 112 LEU A C 1
ATOM 877 O O . LEU A 1 112 ? -0.315 -7.975 12.100 1.00 94.88 112 LEU A O 1
ATOM 881 N N . PHE A 1 113 ? 0.079 -5.774 12.089 1.00 95.19 113 PHE A N 1
ATOM 882 C CA . PHE A 1 113 ? -1.327 -5.369 12.179 1.00 95.19 113 PHE A CA 1
ATOM 883 C C . PHE A 1 113 ? -2.207 -5.991 11.084 1.00 95.19 113 PHE A C 1
ATOM 885 O O . PHE A 1 113 ? -3.336 -6.394 11.362 1.00 95.19 113 PHE A O 1
ATOM 892 N N . PHE A 1 114 ? -1.696 -6.116 9.854 1.00 93.62 114 PHE A N 1
ATOM 893 C CA . PHE A 1 114 ? -2.423 -6.776 8.764 1.00 93.62 114 PHE A CA 1
ATOM 894 C C . PHE A 1 114 ? -2.351 -8.308 8.791 1.00 93.62 114 PHE A C 1
ATOM 896 O O . PHE A 1 114 ? -3.158 -8.952 8.124 1.00 93.62 114 PHE A O 1
ATOM 903 N N . SER A 1 115 ? -1.434 -8.898 9.560 1.00 95.19 115 SER A N 1
ATOM 904 C CA . SER A 1 115 ? -1.375 -10.351 9.772 1.00 95.19 115 SER A CA 1
ATOM 905 C C . SER A 1 115 ? -2.339 -10.858 10.853 1.00 95.19 115 SER A C 1
ATOM 907 O O . SER A 1 115 ? -2.652 -12.048 10.878 1.00 95.19 115 SER A O 1
ATOM 909 N N . LEU A 1 116 ? -2.813 -9.969 11.733 1.00 95.62 116 LEU A N 1
ATOM 910 C CA . LEU A 1 116 ? -3.699 -10.311 12.847 1.00 95.62 116 LEU A CA 1
ATOM 911 C C . LEU A 1 116 ? -5.160 -10.493 12.387 1.00 95.62 116 LEU A C 1
ATOM 913 O O . LEU A 1 116 ? -5.625 -9.751 11.513 1.00 95.62 116 LEU A O 1
ATOM 917 N N . PRO A 1 117 ? -5.925 -11.415 13.002 1.00 95.06 117 PRO A N 1
ATOM 918 C CA . PRO A 1 117 ? -7.380 -11.437 12.881 1.00 95.06 117 PRO A CA 1
ATOM 919 C C . PRO A 1 117 ? -8.011 -10.203 13.549 1.00 95.06 117 PRO A C 1
ATOM 921 O O . PRO A 1 117 ? -7.383 -9.515 14.358 1.00 95.06 117 PRO A O 1
ATOM 924 N N . ASP A 1 118 ? -9.267 -9.908 13.214 1.00 91.19 118 ASP A N 1
ATOM 925 C CA . ASP A 1 118 ? -9.935 -8.670 13.635 1.00 91.19 118 ASP A CA 1
ATOM 926 C C . ASP A 1 118 ? -10.071 -8.549 15.164 1.00 91.19 118 ASP A C 1
ATOM 928 O O . ASP A 1 118 ? -9.956 -7.447 15.707 1.00 91.19 118 ASP A O 1
ATOM 932 N N . GLU A 1 119 ? -10.241 -9.667 15.873 1.00 90.75 119 GLU A N 1
ATOM 933 C CA . GLU A 1 119 ? -10.287 -9.709 17.337 1.00 90.75 119 GLU A CA 1
ATOM 934 C C . GLU A 1 119 ? -8.954 -9.283 17.970 1.00 90.75 119 GLU A C 1
ATOM 936 O O . GLU A 1 119 ? -8.934 -8.563 18.967 1.00 90.75 119 GLU A O 1
ATOM 941 N N . GLU A 1 120 ? -7.830 -9.681 17.374 1.00 95.88 120 GLU A N 1
ATOM 942 C CA . GLU A 1 120 ? -6.487 -9.380 17.882 1.00 95.88 120 GLU A CA 1
ATOM 943 C C . GLU A 1 120 ? -6.022 -7.974 17.479 1.00 95.88 120 GLU A C 1
ATOM 945 O O . GLU A 1 120 ? -5.289 -7.324 18.228 1.00 95.88 120 GLU A O 1
ATOM 950 N N . LYS A 1 121 ? -6.502 -7.445 16.343 1.00 95.25 121 LYS A N 1
ATOM 951 C CA . LYS A 1 121 ? -6.282 -6.038 15.959 1.00 95.25 121 LYS A CA 1
ATOM 952 C C . LYS A 1 121 ? -6.813 -5.074 17.014 1.00 95.25 121 LYS A C 1
ATOM 954 O O . LYS A 1 121 ? -6.205 -4.026 17.232 1.00 95.25 121 LYS A O 1
ATOM 959 N N . PHE A 1 122 ? -7.934 -5.409 17.659 1.00 94.06 122 PHE A N 1
ATOM 960 C CA . PHE A 1 122 ? -8.465 -4.612 18.762 1.00 94.06 122 PHE A CA 1
ATOM 961 C C . PHE A 1 122 ? -7.450 -4.510 19.899 1.00 94.06 122 PHE A C 1
ATOM 963 O O . PHE A 1 122 ? -7.100 -3.401 20.298 1.00 94.06 122 PHE A O 1
ATOM 970 N N . GLU A 1 123 ? -6.947 -5.650 20.372 1.00 95.50 123 GLU A N 1
ATOM 971 C CA . GLU A 1 123 ? -5.995 -5.710 21.484 1.00 95.50 123 GLU A CA 1
ATOM 972 C C . GLU A 1 123 ? -4.696 -4.972 21.144 1.00 95.50 123 GLU A C 1
ATOM 974 O O . GLU A 1 123 ? -4.229 -4.130 21.909 1.00 95.50 123 GLU A O 1
ATOM 979 N N . PHE A 1 124 ? -4.165 -5.195 19.939 1.00 96.19 124 PHE A N 1
ATOM 980 C CA . PHE A 1 124 ? -2.984 -4.490 19.444 1.00 96.19 124 PHE A CA 1
ATOM 981 C C . PHE A 1 124 ? -3.162 -2.967 19.472 1.00 96.19 124 PHE A C 1
ATOM 983 O O . PHE A 1 124 ? -2.263 -2.232 19.880 1.00 96.19 124 PHE A O 1
ATOM 990 N N . VAL A 1 125 ? -4.334 -2.481 19.062 1.00 95.12 125 VAL A N 1
ATOM 991 C CA . VAL A 1 125 ? -4.652 -1.052 19.071 1.00 95.12 125 VAL A CA 1
ATOM 992 C C . VAL A 1 125 ? -4.854 -0.522 20.492 1.00 95.12 125 VAL A C 1
ATOM 994 O O . VAL A 1 125 ? -4.408 0.588 20.774 1.00 95.12 125 VAL A O 1
ATOM 997 N N . GLN A 1 126 ? -5.456 -1.298 21.399 1.00 92.12 126 GLN A N 1
ATOM 998 C CA . GLN A 1 126 ? -5.569 -0.932 22.818 1.00 92.12 126 GLN A CA 1
ATOM 999 C C . GLN A 1 126 ? -4.196 -0.786 23.485 1.00 92.12 126 GLN A C 1
ATOM 1001 O O . GLN A 1 126 ? -3.997 0.146 24.259 1.00 92.12 126 GLN A O 1
ATOM 1006 N N . MET A 1 127 ? -3.222 -1.634 23.137 1.00 93.62 127 MET A N 1
ATOM 1007 C CA . MET A 1 127 ? -1.841 -1.526 23.633 1.00 93.62 127 MET A CA 1
ATOM 1008 C C . MET A 1 127 ? -1.116 -0.242 23.186 1.00 93.62 127 MET A C 1
ATOM 1010 O O . MET A 1 127 ? -0.070 0.091 23.743 1.00 93.62 127 MET A O 1
ATOM 1014 N N . MET A 1 128 ? -1.629 0.460 22.170 1.00 92.44 128 MET A N 1
ATOM 1015 C CA . MET A 1 128 ? -1.054 1.703 21.637 1.00 92.44 128 MET A CA 1
ATOM 1016 C C . MET A 1 128 ? -1.708 2.982 22.180 1.00 92.44 128 MET A C 1
ATOM 1018 O O . MET A 1 128 ? -1.303 4.073 21.767 1.00 92.44 128 MET A O 1
ATOM 1022 N N . LEU A 1 129 ? -2.731 2.865 23.034 1.00 86.31 129 LEU A N 1
ATOM 1023 C CA . LEU A 1 129 ? -3.454 4.001 23.616 1.00 86.31 129 LEU A CA 1
ATOM 1024 C C . LEU A 1 129 ? -2.725 4.660 24.791 1.00 86.31 129 LEU A C 1
ATOM 1026 O O . LEU A 1 129 ? -2.003 3.963 25.536 1.00 86.31 129 LEU A O 1
#

Foldseek 3Di:
DDDDDDDDDDDDPDDDDDDPDPDDDDDDDPPPPPPPPDPPDCPPPVVVVVVVVVVVVVVVVVVVVVVVVVVVVLVVLLVVQLVLLVPAPPDDPVLSVVLSVVCSVDVVSSVVLVVDDSVVVNVSSVVVD

Radius of gyration: 34.97 Å; chains: 1; bounding box: 61×38×100 Å

pLDDT: mean 79.62, std 20.5, range [36.97, 98.31]

Secondary structure (DSSP, 8-state):
------------------------------------PPP--TT-HHHHHHHHHHHHHHHHHHHHHHHHHHHHHHHHHHHHHHHHHHHSTT--HHHHHHHHHHHHH-HHHHHHHHHS-HHHHHHHHHTT-

Organism: NCBI:txid300844